Protein AF-F9Z4B3-F1 (afdb_monomer)

Sequence (88 aa):
MRIKIFILALFISLNLWAQKEGFVIRGYIPGMPDGVKVTLMEKEGKRSTKAETIVKDERFELKGRVWKSHATLTLLATQDCPLWLQYD

Nearest PDB structures (foldseek):
  2d7n-assembly1_A  TM=6.338E-01  e=1.156E+00  Homo sapiens
  5dcp-assembly1_A  TM=5.744E-01  e=7.705E-01  Homo sapiens
  2d7p-assembly1_A  TM=6.551E-01  e=3.479E+00  Homo sapiens
  5dcp-assembly2_B  TM=4.279E-01  e=1.637E+00  Homo sapiens
  2k7p-assembly1_A  TM=5.930E-01  e=6.212E+00  Homo sapiens

Mean predicted aligned error: 12.51 Å

Foldseek 3Di:
DVVVVVVVVVVVVVVVVVFPDKDKDKDADPPDDWQWKKFKFFPDDDTDTFWIDTDDPRMDITIGGDPDDDPTQIWIDIPPDIDHPDDD

Radius of gyration: 18.42 Å; Cα contacts (8 Å, |Δi|>4): 138; chains: 1; bounding box: 31×25×61 Å

Structure (mmCIF, N/CA/C/O backbone):
data_AF-F9Z4B3-F1
#
_entry.id   AF-F9Z4B3-F1
#
loop_
_atom_site.group_PDB
_atom_site.id
_atom_site.type_symbol
_atom_site.label_atom_id
_atom_site.label_alt_id
_atom_site.label_comp_id
_atom_site.label_asym_id
_atom_site.label_entity_id
_atom_site.label_seq_id
_atom_site.pdbx_PDB_ins_code
_atom_site.Cartn_x
_atom_site.Cartn_y
_atom_site.Cartn_z
_atom_site.occupancy
_atom_site.B_iso_or_equiv
_atom_site.auth_seq_id
_atom_site.auth_comp_id
_atom_site.auth_asym_id
_atom_site.auth_atom_id
_atom_site.pdbx_PDB_model_num
ATOM 1 N N . MET A 1 1 ? 18.596 -7.903 -45.477 1.00 61.47 1 MET A N 1
ATOM 2 C CA . MET A 1 1 ? 18.110 -6.746 -44.680 1.00 61.47 1 MET A CA 1
ATOM 3 C C . MET A 1 1 ? 16.745 -6.967 -44.027 1.00 61.47 1 MET A C 1
ATOM 5 O O . MET A 1 1 ? 16.578 -6.517 -42.905 1.00 61.47 1 MET A O 1
ATOM 9 N N . ARG A 1 2 ? 15.803 -7.694 -44.649 1.00 70.75 2 ARG A N 1
ATOM 10 C CA . ARG A 1 2 ? 14.440 -7.896 -44.113 1.00 70.75 2 ARG A CA 1
ATOM 11 C C . ARG A 1 2 ? 14.387 -8.576 -42.730 1.00 70.75 2 ARG A C 1
ATOM 13 O O . ARG A 1 2 ? 13.791 -8.025 -41.820 1.00 70.75 2 ARG A O 1
ATOM 20 N N . ILE A 1 3 ? 15.092 -9.695 -42.531 1.00 77.00 3 ILE A N 1
ATOM 21 C CA . ILE A 1 3 ? 15.112 -10.449 -41.253 1.00 77.00 3 ILE A CA 1
ATOM 22 C C . ILE A 1 3 ? 15.636 -9.642 -40.053 1.00 77.00 3 ILE A C 1
ATOM 24 O O . ILE A 1 3 ? 1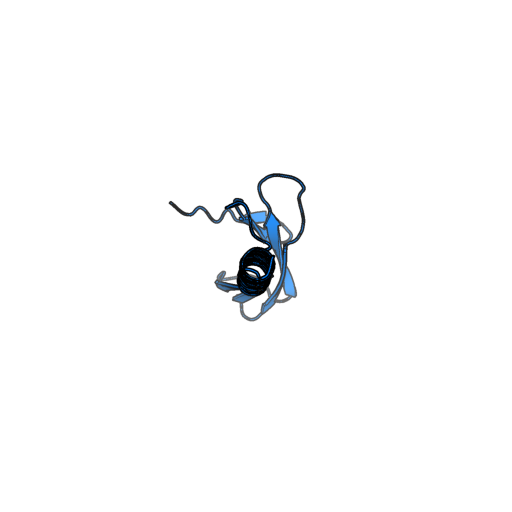5.100 -9.762 -38.957 1.00 77.00 3 ILE A O 1
ATOM 28 N N . LYS A 1 4 ? 16.633 -8.770 -40.256 1.00 6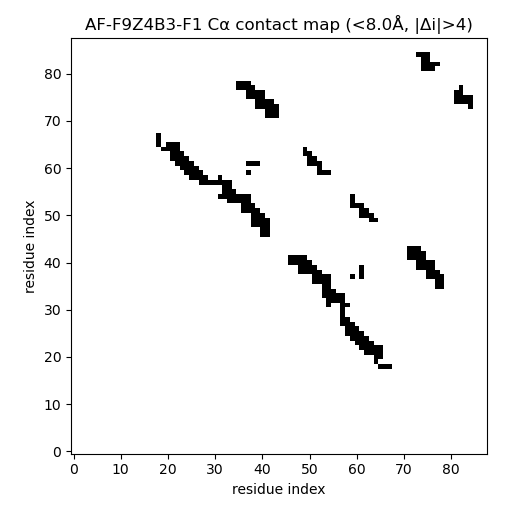9.12 4 LYS A N 1
ATOM 29 C CA . LYS A 1 4 ? 17.196 -7.945 -39.171 1.00 69.12 4 LYS A CA 1
ATOM 30 C C . LYS A 1 4 ? 16.174 -6.941 -38.621 1.00 69.12 4 LYS A C 1
ATOM 32 O O . LYS A 1 4 ? 16.158 -6.688 -37.423 1.00 69.12 4 LYS A O 1
ATOM 37 N N . ILE A 1 5 ? 15.301 -6.420 -39.486 1.00 79.38 5 ILE A N 1
ATOM 38 C CA . ILE A 1 5 ? 14.229 -5.490 -39.105 1.00 79.38 5 ILE A CA 1
ATOM 39 C C . ILE A 1 5 ? 13.156 -6.223 -38.289 1.00 79.38 5 ILE A C 1
ATOM 41 O O . ILE A 1 5 ? 12.703 -5.700 -37.276 1.00 79.38 5 ILE A O 1
ATOM 45 N N . PHE A 1 6 ? 12.807 -7.457 -38.672 1.00 79.00 6 PHE A N 1
ATOM 46 C CA . PHE A 1 6 ? 11.839 -8.271 -37.928 1.00 79.00 6 PHE A CA 1
ATOM 47 C C . PHE A 1 6 ? 12.327 -8.629 -36.522 1.00 79.00 6 PHE A C 1
ATOM 49 O O . PHE A 1 6 ? 11.558 -8.510 -35.576 1.00 79.00 6 PHE A O 1
ATOM 56 N N . ILE A 1 7 ? 13.601 -9.002 -36.362 1.00 81.00 7 ILE A N 1
ATOM 57 C CA . ILE A 1 7 ? 14.174 -9.313 -35.041 1.00 81.00 7 ILE A CA 1
ATOM 58 C C . ILE A 1 7 ? 14.169 -8.072 -34.138 1.00 81.00 7 ILE A C 1
ATOM 60 O O . ILE A 1 7 ? 13.784 -8.163 -32.974 1.00 81.00 7 ILE A O 1
ATOM 64 N N . LEU A 1 8 ? 14.541 -6.904 -34.674 1.00 80.19 8 LEU A N 1
ATOM 65 C CA . LEU A 1 8 ? 14.524 -5.647 -33.924 1.00 80.19 8 LEU A CA 1
ATOM 66 C C . LEU A 1 8 ? 13.098 -5.257 -33.501 1.00 80.19 8 LEU A C 1
ATOM 68 O O . LEU A 1 8 ? 12.874 -4.904 -32.346 1.00 80.19 8 LEU A O 1
ATOM 72 N N . ALA A 1 9 ? 12.125 -5.380 -34.408 1.00 78.56 9 ALA A N 1
ATOM 73 C CA . ALA A 1 9 ? 10.716 -5.126 -34.109 1.00 78.56 9 ALA A CA 1
ATOM 74 C C . ALA A 1 9 ? 10.165 -6.091 -33.043 1.00 78.56 9 ALA A C 1
ATOM 76 O O . ALA A 1 9 ? 9.449 -5.665 -32.135 1.00 78.56 9 ALA A O 1
ATOM 77 N N . LEU A 1 10 ? 10.553 -7.370 -33.103 1.00 78.12 10 LEU A N 1
ATOM 78 C CA . LEU A 1 10 ? 10.172 -8.378 -32.114 1.00 78.12 10 LEU A CA 1
ATOM 79 C C . LEU A 1 10 ? 10.730 -8.026 -30.726 1.00 78.12 10 LEU A C 1
ATOM 81 O O . LEU A 1 10 ? 9.985 -8.003 -29.748 1.00 78.12 10 LEU A O 1
ATOM 85 N N . PHE A 1 11 ? 12.008 -7.649 -30.643 1.00 69.06 11 PHE A N 1
ATOM 86 C CA . PHE A 1 11 ? 12.623 -7.191 -29.395 1.00 69.06 11 PHE A CA 1
ATOM 87 C C . PHE A 1 11 ? 11.911 -5.965 -28.809 1.00 69.06 11 PHE A C 1
ATOM 89 O O . PHE A 1 11 ? 11.650 -5.928 -27.609 1.00 69.06 11 PHE A O 1
ATOM 96 N N . ILE A 1 12 ? 11.540 -4.982 -29.633 1.00 69.25 12 ILE A N 1
ATOM 97 C CA . ILE A 1 12 ? 10.808 -3.791 -29.171 1.00 69.25 12 ILE A CA 1
ATOM 98 C C . ILE A 1 12 ? 9.426 -4.180 -28.619 1.00 69.25 12 ILE A C 1
ATOM 100 O O . ILE A 1 12 ? 9.049 -3.731 -27.536 1.00 69.25 12 ILE A O 1
ATOM 104 N N . SER A 1 13 ? 8.696 -5.065 -29.307 1.00 66.75 13 SER A N 1
ATOM 105 C CA . SER A 1 13 ? 7.371 -5.522 -28.859 1.00 66.75 13 SER A CA 1
ATOM 106 C C . SER A 1 13 ? 7.398 -6.289 -27.529 1.00 66.75 13 SER A C 1
ATOM 108 O O . SER A 1 13 ? 6.537 -6.063 -26.680 1.00 66.75 13 SER A O 1
ATOM 110 N N . LEU A 1 14 ? 8.420 -7.122 -27.299 1.00 61.47 14 LEU A N 1
ATOM 111 C CA . LEU A 1 14 ? 8.596 -7.858 -26.042 1.00 61.47 14 LEU A CA 1
ATOM 112 C 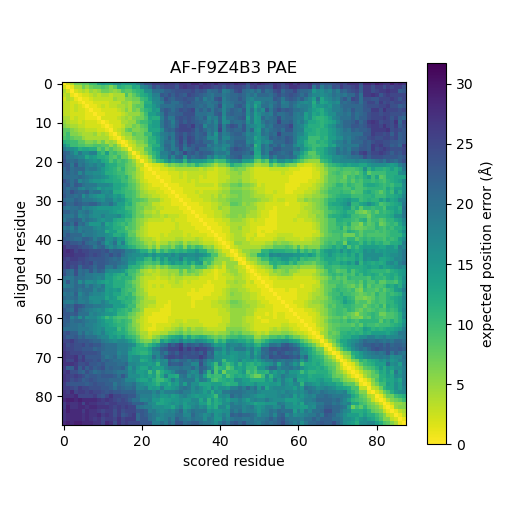C . LEU A 1 14 ? 8.870 -6.915 -24.859 1.00 61.47 14 LEU A C 1
ATOM 114 O O . LEU A 1 14 ? 8.319 -7.105 -23.775 1.00 61.47 14 LEU A O 1
ATOM 118 N N . ASN A 1 15 ? 9.670 -5.864 -25.068 1.00 57.16 15 ASN A N 1
ATOM 119 C CA . ASN A 1 15 ? 9.984 -4.885 -24.024 1.00 57.16 15 ASN A CA 1
ATOM 120 C C . ASN A 1 15 ? 8.779 -4.006 -23.645 1.00 57.16 15 ASN A C 1
ATOM 122 O O . ASN A 1 15 ? 8.601 -3.708 -22.465 1.00 57.16 15 ASN A O 1
ATOM 126 N N . LEU A 1 16 ? 7.921 -3.636 -24.608 1.00 54.94 16 LEU A N 1
ATOM 127 C CA . LEU A 1 16 ? 6.695 -2.875 -24.322 1.00 54.94 16 LEU A CA 1
ATOM 128 C C . LEU A 1 16 ? 5.688 -3.671 -23.479 1.00 54.94 16 LEU A C 1
ATOM 130 O O . LEU A 1 16 ? 4.971 -3.094 -22.661 1.00 54.94 16 LEU A O 1
ATOM 134 N N . TRP A 1 17 ? 5.615 -4.987 -23.680 1.00 52.62 17 TRP A N 1
ATOM 135 C CA . TRP A 1 17 ? 4.660 -5.842 -22.972 1.00 52.62 17 TRP A CA 1
ATOM 136 C C . TRP A 1 17 ? 5.137 -6.224 -21.565 1.00 52.62 17 TRP A C 1
ATOM 138 O O . TRP A 1 17 ? 4.331 -6.371 -20.650 1.00 52.62 17 TRP A O 1
ATOM 148 N N . ALA A 1 18 ? 6.453 -6.291 -21.353 1.00 53.47 18 ALA A N 1
ATOM 149 C CA . ALA A 1 18 ? 7.045 -6.749 -20.101 1.00 53.47 18 ALA A CA 1
ATOM 150 C C . ALA A 1 18 ? 6.876 -5.800 -18.893 1.00 53.47 18 ALA A C 1
ATOM 152 O O . ALA A 1 18 ? 7.169 -6.228 -17.776 1.00 53.47 18 ALA A O 1
ATOM 153 N N . GLN A 1 19 ? 6.447 -4.544 -19.068 1.00 52.97 19 GLN A N 1
ATOM 154 C C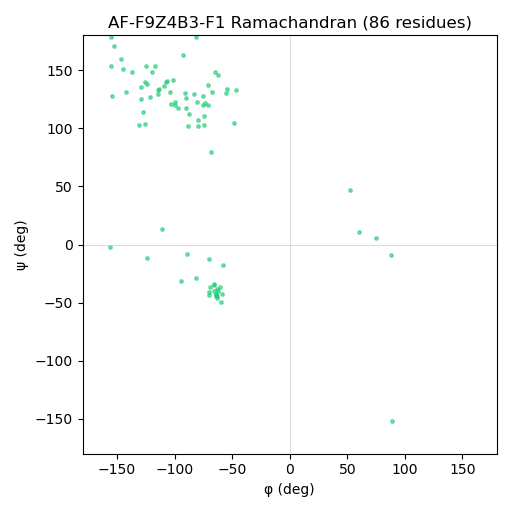A . GLN A 1 19 ? 6.451 -3.511 -18.011 1.00 52.97 19 GLN A CA 1
ATOM 155 C C . GLN A 1 19 ? 5.066 -3.077 -17.501 1.00 52.97 19 GLN A C 1
ATOM 157 O O . GLN A 1 19 ? 4.950 -2.064 -16.813 1.00 52.97 19 GLN A O 1
ATOM 162 N N . LYS A 1 20 ? 3.993 -3.807 -17.822 1.00 54.44 20 LYS A N 1
ATOM 163 C CA . LYS A 1 20 ? 2.631 -3.321 -17.543 1.00 54.44 20 LYS A CA 1
ATOM 164 C C . LYS A 1 20 ? 2.060 -3.693 -16.171 1.00 54.44 20 LYS A C 1
ATOM 166 O O . LYS A 1 20 ? 0.992 -3.194 -15.822 1.00 54.44 20 LYS A O 1
ATOM 171 N N . GLU A 1 21 ? 2.733 -4.539 -15.398 1.00 67.88 21 GLU A N 1
ATOM 172 C CA . GLU A 1 21 ? 2.152 -5.069 -14.163 1.00 67.88 21 GLU A CA 1
ATOM 173 C C . GLU A 1 21 ? 2.425 -4.149 -12.967 1.00 67.88 21 GLU A C 1
ATOM 175 O O . GLU A 1 21 ? 3.559 -3.923 -12.541 1.00 67.88 21 GLU A O 1
ATOM 180 N N . GLY A 1 22 ? 1.346 -3.551 -12.460 1.00 76.56 22 GLY A N 1
ATOM 181 C CA . GLY A 1 22 ? 1.336 -2.895 -11.160 1.00 76.56 22 GLY A CA 1
ATOM 182 C C . GLY A 1 22 ? 1.142 -3.894 -10.024 1.00 76.56 22 GLY A C 1
ATOM 183 O O . GLY A 1 22 ? 0.955 -5.085 -10.249 1.00 76.56 22 GLY A O 1
ATOM 184 N N . PHE A 1 23 ? 1.152 -3.393 -8.795 1.00 82.19 23 PHE A N 1
ATOM 185 C CA . PHE A 1 23 ? 0.860 -4.175 -7.600 1.00 82.19 23 PHE A CA 1
ATOM 186 C C . PHE A 1 23 ? -0.273 -3.540 -6.798 1.00 82.19 23 PHE A C 1
ATOM 188 O O . PHE A 1 23 ? -0.483 -2.323 -6.836 1.00 82.19 23 PHE A O 1
ATOM 195 N N . VAL A 1 24 ? -0.970 -4.386 -6.040 1.00 85.56 24 VAL A N 1
ATOM 196 C CA . VAL A 1 24 ? -1.921 -3.985 -5.004 1.00 85.56 24 VAL A CA 1
ATOM 197 C C . VAL A 1 24 ? -1.539 -4.718 -3.719 1.00 85.56 24 VAL A C 1
ATOM 199 O O . VAL A 1 24 ? -1.623 -5.941 -3.672 1.00 85.56 24 VAL A O 1
ATOM 202 N N . ILE A 1 25 ? -1.111 -3.990 -2.687 1.00 87.25 25 ILE A N 1
ATOM 203 C CA . ILE A 1 25 ? -0.830 -4.546 -1.356 1.00 87.25 25 ILE A CA 1
ATOM 204 C C . ILE A 1 25 ? -1.991 -4.176 -0.448 1.00 87.25 25 ILE A C 1
ATOM 206 O O . ILE A 1 25 ? -2.277 -2.998 -0.247 1.00 87.25 25 ILE A O 1
ATOM 210 N N . ARG A 1 26 ? -2.647 -5.189 0.109 1.00 90.19 26 ARG A N 1
ATOM 211 C CA . ARG A 1 26 ? -3.709 -5.024 1.099 1.00 90.19 26 ARG A CA 1
ATOM 212 C C . ARG A 1 26 ? -3.191 -5.450 2.456 1.00 90.19 26 ARG A C 1
ATOM 214 O O . ARG A 1 26 ? -2.504 -6.463 2.551 1.00 90.19 26 ARG A O 1
ATOM 221 N N . GLY A 1 27 ? -3.555 -4.714 3.492 1.00 88.50 27 GLY A N 1
ATOM 222 C CA . GLY A 1 27 ? -3.252 -5.098 4.861 1.00 88.50 27 GLY A CA 1
ATOM 223 C C . GLY A 1 27 ? -4.347 -4.674 5.820 1.00 88.50 27 GLY A C 1
ATOM 224 O O . GLY A 1 27 ? -5.160 -3.800 5.517 1.00 88.50 27 GLY A O 1
ATOM 225 N N . TYR A 1 28 ? -4.359 -5.342 6.965 1.00 90.81 28 TYR A N 1
ATOM 226 C CA . TYR A 1 28 ? -5.232 -5.079 8.097 1.00 90.81 28 TYR A CA 1
ATOM 227 C C . TYR A 1 28 ? -4.348 -4.983 9.337 1.00 90.81 28 TYR A C 1
ATOM 229 O O . TYR A 1 28 ? -3.551 -5.889 9.585 1.00 90.81 28 TYR A O 1
ATOM 237 N N . ILE A 1 29 ? -4.450 -3.877 10.067 1.00 86.88 29 ILE A N 1
ATOM 238 C CA . ILE A 1 29 ? -3.689 -3.633 11.292 1.00 86.88 29 ILE A CA 1
ATOM 239 C C . ILE A 1 29 ? -4.711 -3.296 12.385 1.00 86.88 29 ILE A C 1
ATOM 241 O O . ILE A 1 29 ? -5.234 -2.181 12.387 1.00 86.88 29 ILE A O 1
ATOM 245 N N . PRO A 1 30 ? -5.009 -4.240 13.298 1.00 89.38 30 PRO A N 1
ATOM 246 C CA . PRO A 1 30 ? -5.955 -4.014 14.387 1.00 89.38 30 PRO A CA 1
ATOM 247 C C . PRO A 1 30 ? -5.582 -2.778 15.209 1.00 89.38 30 PRO A C 1
ATOM 249 O O . PRO A 1 30 ? -4.419 -2.606 15.579 1.00 89.38 30 PRO A O 1
ATOM 252 N N . GLY A 1 31 ? -6.561 -1.927 15.507 1.00 88.69 31 GLY A N 1
ATOM 253 C CA . GLY A 1 31 ? -6.374 -0.697 16.273 1.00 88.69 31 GLY A CA 1
ATOM 254 C C . GLY A 1 31 ? -5.697 0.446 15.513 1.00 88.69 31 GLY A C 1
ATOM 255 O O . GLY A 1 31 ? -5.405 1.473 16.125 1.00 88.69 31 GLY A O 1
ATOM 256 N N . MET A 1 32 ? -5.431 0.305 14.208 1.00 89.62 32 MET A N 1
ATOM 257 C CA . MET A 1 32 ? -4.844 1.385 13.419 1.00 89.62 32 MET A CA 1
ATOM 258 C C . MET A 1 32 ? -5.895 2.463 13.107 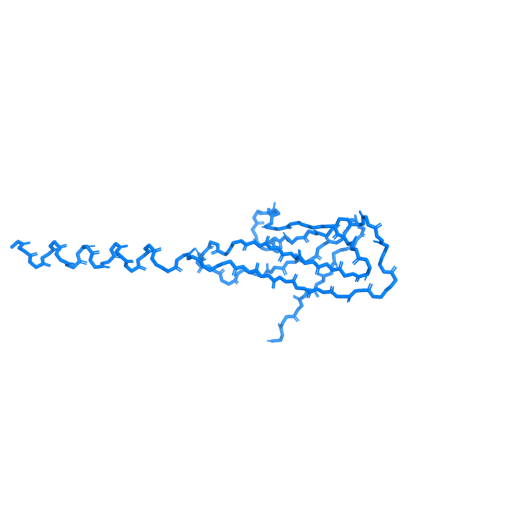1.00 89.62 32 MET A C 1
ATOM 260 O O . MET A 1 32 ? -6.888 2.148 12.449 1.00 89.62 32 MET A O 1
ATOM 264 N N . PRO A 1 33 ? -5.689 3.724 13.534 1.00 89.19 33 PRO A N 1
ATOM 265 C CA . PRO A 1 33 ? -6.690 4.768 13.358 1.00 89.19 33 PRO A CA 1
ATOM 266 C C . PRO A 1 33 ? -6.944 5.109 11.890 1.00 89.19 33 PRO A C 1
ATOM 268 O O . PRO A 1 33 ? -6.030 5.122 11.058 1.00 89.19 33 PRO A O 1
ATOM 271 N N . ASP A 1 34 ? -8.183 5.490 11.603 1.00 91.56 34 ASP A N 1
ATOM 272 C CA . ASP A 1 34 ? -8.549 6.086 10.325 1.00 91.56 34 ASP A CA 1
ATOM 273 C C . ASP A 1 34 ? -7.807 7.407 10.099 1.00 91.56 34 ASP A C 1
ATOM 275 O O . ASP A 1 34 ? -7.541 8.175 11.025 1.00 91.56 34 ASP A O 1
ATOM 279 N N . GLY A 1 35 ? -7.468 7.683 8.839 1.00 87.31 35 GLY A N 1
ATOM 280 C CA . GLY A 1 35 ? -6.749 8.904 8.466 1.00 87.31 35 GLY A CA 1
ATOM 281 C C . GLY A 1 35 ? -5.223 8.790 8.537 1.00 87.31 35 GLY A C 1
ATOM 282 O O . GLY A 1 35 ? -4.531 9.664 8.015 1.00 87.31 35 GLY A O 1
ATOM 283 N N . VAL A 1 36 ? -4.675 7.703 9.094 1.00 89.19 36 VAL A N 1
ATOM 284 C CA . VAL A 1 36 ? -3.222 7.483 9.113 1.00 89.19 36 VAL A CA 1
ATOM 285 C C . VAL A 1 36 ? -2.700 7.239 7.699 1.00 89.19 36 VAL A C 1
ATOM 287 O O . VAL A 1 36 ? -3.220 6.404 6.955 1.00 89.19 36 VAL A O 1
ATOM 290 N N . LYS A 1 37 ? -1.632 7.949 7.323 1.00 90.38 37 LYS A N 1
ATOM 291 C CA . LYS A 1 37 ? -0.957 7.756 6.037 1.00 90.38 37 LYS A CA 1
ATOM 292 C C . LYS A 1 37 ? -0.021 6.547 6.099 1.00 90.38 37 LYS A C 1
ATOM 294 O O . LYS A 1 37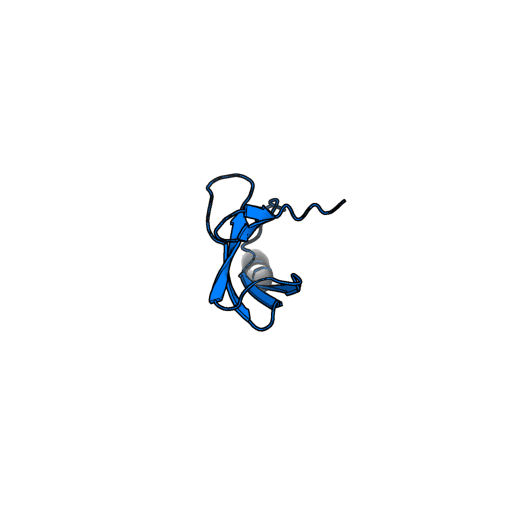 ? 0.915 6.516 6.898 1.00 90.38 37 LYS A O 1
ATOM 299 N N . VAL A 1 38 ? -0.241 5.585 5.210 1.00 87.75 38 VAL A N 1
ATOM 300 C CA . VAL A 1 38 ? 0.640 4.433 4.989 1.00 87.75 38 VAL A CA 1
ATOM 301 C C . VAL A 1 38 ? 1.411 4.663 3.706 1.00 87.75 38 VAL A C 1
ATOM 303 O O . VAL A 1 38 ? 0.835 4.996 2.670 1.00 87.75 38 VAL A O 1
ATOM 306 N N . THR A 1 39 ? 2.722 4.473 3.766 1.00 87.38 39 THR A N 1
ATOM 307 C CA . THR A 1 39 ? 3.614 4.668 2.624 1.00 87.38 39 THR A CA 1
ATOM 308 C C . THR A 1 39 ? 4.449 3.423 2.380 1.00 87.38 39 THR A C 1
ATOM 310 O O . THR A 1 39 ? 4.916 2.770 3.310 1.00 87.38 39 THR A O 1
ATOM 313 N N . LEU A 1 40 ? 4.629 3.094 1.108 1.00 84.12 40 LEU A N 1
ATOM 314 C CA . LEU A 1 40 ? 5.526 2.049 0.653 1.00 84.12 40 LEU A CA 1
ATOM 315 C C . LEU A 1 40 ? 6.819 2.698 0.173 1.00 84.12 40 LEU A C 1
ATOM 317 O O . LEU A 1 40 ? 6.801 3.513 -0.755 1.00 84.12 40 LEU A O 1
ATOM 321 N N . MET A 1 41 ? 7.930 2.339 0.797 1.00 80.19 41 MET A N 1
ATOM 322 C CA . MET A 1 41 ? 9.245 2.908 0.533 1.00 80.19 41 MET A CA 1
ATOM 323 C C . MET A 1 41 ? 10.216 1.832 0.061 1.00 80.19 41 MET A C 1
ATOM 325 O O . MET A 1 41 ? 10.148 0.678 0.470 1.00 80.19 41 MET A O 1
ATOM 329 N N . GLU A 1 42 ? 11.159 2.213 -0.789 1.00 74.44 42 GLU A N 1
ATOM 330 C CA . GLU A 1 42 ? 12.271 1.336 -1.164 1.00 74.44 42 GLU A CA 1
ATOM 331 C C . GLU A 1 42 ? 13.293 1.263 -0.014 1.00 74.44 42 GLU A C 1
ATOM 333 O O . GLU A 1 42 ? 13.715 2.306 0.497 1.00 74.44 42 GLU A O 1
ATOM 338 N N . LYS A 1 43 ? 13.659 0.046 0.424 1.00 70.31 43 LYS A N 1
ATOM 339 C CA . LYS A 1 43 ? 14.626 -0.171 1.519 1.00 70.31 43 LYS A CA 1
ATOM 340 C C . LYS A 1 43 ? 16.040 0.203 1.099 1.00 70.31 43 LYS A C 1
ATOM 342 O O . LYS A 1 43 ? 16.779 0.802 1.877 1.00 70.31 43 LYS A O 1
ATOM 347 N N . GLU A 1 44 ? 16.414 -0.200 -0.111 1.00 62.59 44 GLU A N 1
ATOM 348 C CA . GLU A 1 44 ? 17.772 -0.097 -0.630 1.00 62.59 44 GLU A CA 1
ATOM 349 C C . GLU A 1 44 ? 17.849 0.976 -1.717 1.00 62.59 44 GLU A C 1
ATOM 351 O O . GLU A 1 44 ? 16.979 1.086 -2.577 1.00 62.59 44 GLU A O 1
ATOM 356 N N . GLY A 1 45 ? 18.895 1.799 -1.671 1.00 64.62 45 GLY A N 1
ATOM 357 C CA . GLY A 1 45 ? 19.073 2.918 -2.595 1.00 64.62 45 GLY A CA 1
ATOM 358 C C . GLY A 1 45 ? 18.427 4.223 -2.119 1.00 64.62 45 GLY A C 1
ATOM 359 O O . GLY A 1 45 ? 18.346 4.516 -0.924 1.00 64.62 45 GLY A O 1
ATOM 360 N N . LYS A 1 46 ? 18.027 5.077 -3.068 1.00 65.38 46 LYS A N 1
ATOM 361 C CA . LYS A 1 46 ? 17.457 6.397 -2.766 1.00 65.38 46 LYS A CA 1
ATOM 362 C C . LYS A 1 46 ? 16.026 6.220 -2.260 1.00 65.38 46 LYS A C 1
ATOM 364 O O . LYS A 1 46 ? 15.143 5.889 -3.051 1.00 65.38 46 LYS A O 1
ATOM 369 N N . ARG A 1 47 ? 15.798 6.490 -0.966 1.00 66.06 47 ARG A N 1
ATOM 370 C CA . ARG A 1 47 ? 14.467 6.464 -0.331 1.00 66.06 47 ARG A CA 1
ATOM 371 C C . ARG A 1 47 ? 13.471 7.253 -1.176 1.00 66.06 47 ARG A C 1
ATOM 373 O O . ARG A 1 47 ? 13.496 8.481 -1.209 1.00 66.06 47 ARG A O 1
ATOM 380 N N . SER A 1 48 ? 12.624 6.523 -1.886 1.00 71.00 48 SER A N 1
ATOM 381 C CA . SER A 1 48 ? 11.571 7.072 -2.725 1.00 71.00 48 SER A CA 1
ATOM 382 C C . SER A 1 48 ? 10.262 6.389 -2.366 1.00 71.00 48 SER A C 1
ATOM 384 O O . SER A 1 48 ? 10.212 5.170 -2.185 1.00 71.00 48 SER A O 1
ATOM 386 N N . THR A 1 49 ? 9.207 7.188 -2.233 1.00 77.25 49 THR A N 1
ATOM 387 C CA . THR A 1 49 ? 7.851 6.687 -2.017 1.00 77.25 49 THR A CA 1
ATOM 388 C C . THR A 1 49 ? 7.359 6.047 -3.311 1.00 77.25 49 THR A C 1
ATOM 390 O O . THR A 1 49 ? 7.305 6.704 -4.350 1.00 77.25 49 THR A O 1
ATOM 393 N N . LYS A 1 50 ? 7.021 4.758 -3.259 1.00 81.00 50 LYS A N 1
ATOM 394 C CA . LYS A 1 50 ? 6.515 3.984 -4.405 1.00 81.00 50 LYS A CA 1
ATOM 395 C C . LYS A 1 50 ? 4.994 3.943 -4.456 1.00 81.00 50 LYS A C 1
ATOM 397 O O . LYS A 1 50 ? 4.423 3.861 -5.539 1.00 81.00 50 LYS A 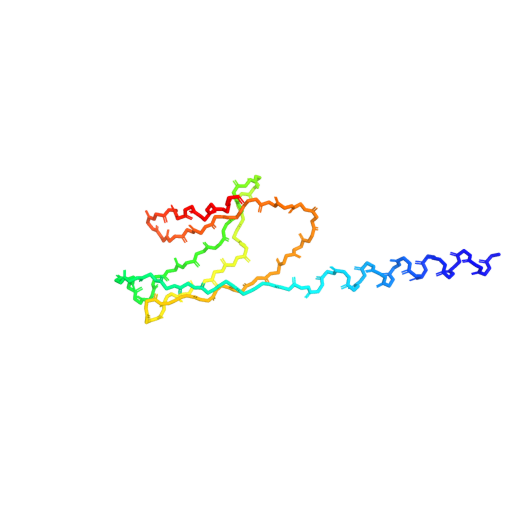O 1
ATOM 402 N N . ALA A 1 51 ? 4.355 3.982 -3.293 1.00 84.12 51 ALA A N 1
ATOM 403 C CA . ALA A 1 51 ? 2.910 4.029 -3.150 1.00 84.12 51 ALA A CA 1
ATOM 404 C C . ALA A 1 51 ? 2.548 4.669 -1.810 1.00 84.12 51 ALA A C 1
ATOM 406 O O . ALA A 1 51 ? 3.312 4.592 -0.849 1.00 84.12 51 ALA A O 1
ATOM 407 N N . GLU A 1 52 ? 1.372 5.272 -1.738 1.00 89.56 52 GLU A N 1
ATOM 408 C CA . GLU A 1 52 ? 0.814 5.803 -0.502 1.00 89.56 52 GLU A CA 1
ATOM 409 C C . GLU A 1 52 ? -0.698 5.619 -0.483 1.00 89.56 52 GLU A C 1
ATOM 411 O O . GLU A 1 52 ? -1.343 5.566 -1.529 1.00 89.56 52 GLU A O 1
ATOM 416 N N . THR A 1 53 ? -1.253 5.483 0.713 1.00 91.56 53 THR A N 1
ATOM 417 C CA . THR A 1 53 ? -2.694 5.402 0.941 1.00 91.56 53 THR A CA 1
ATOM 418 C C . THR A 1 53 ? -3.018 5.909 2.339 1.00 91.56 53 THR A C 1
ATOM 420 O O . THR A 1 53 ? -2.130 6.139 3.162 1.00 91.56 53 THR A O 1
ATOM 423 N N . ILE A 1 54 ? -4.304 6.070 2.604 1.00 90.94 54 ILE A N 1
ATOM 424 C CA . ILE A 1 54 ? -4.846 6.386 3.918 1.00 90.94 54 ILE A CA 1
ATOM 425 C C . ILE A 1 54 ? -5.524 5.129 4.468 1.00 90.94 54 ILE A C 1
ATOM 427 O O . ILE A 1 54 ? -6.134 4.375 3.703 1.00 90.94 54 ILE A O 1
ATOM 431 N N . VAL A 1 55 ? -5.372 4.889 5.769 1.00 91.00 55 VAL A N 1
ATOM 432 C CA . VAL A 1 55 ? -6.083 3.821 6.478 1.00 91.00 55 VAL A CA 1
ATOM 433 C C . VAL A 1 55 ? -7.552 4.173 6.609 1.00 91.00 55 VAL A C 1
ATOM 435 O O . VAL A 1 55 ? -7.905 5.311 6.932 1.00 91.00 55 VAL A O 1
ATOM 438 N N . LYS A 1 56 ? -8.388 3.169 6.368 1.00 93.12 56 LYS A N 1
ATOM 439 C CA . LYS A 1 56 ? -9.820 3.228 6.605 1.00 93.12 56 LYS A CA 1
ATOM 440 C C . LYS A 1 56 ? -10.302 1.886 7.138 1.00 93.12 56 LYS A C 1
ATOM 442 O O . LYS A 1 56 ? -9.983 0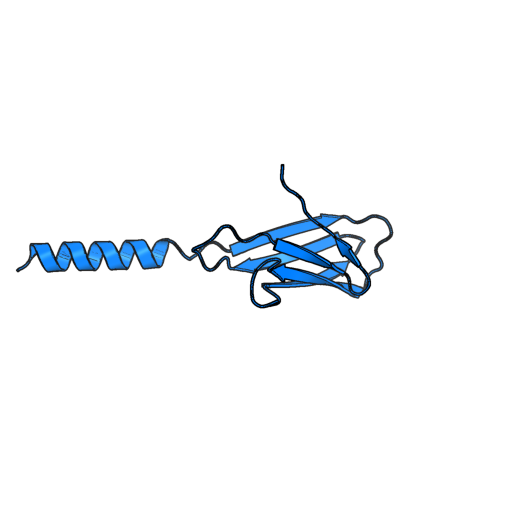.855 6.543 1.00 93.12 56 LYS A O 1
ATOM 447 N N . ASP A 1 57 ? -11.067 1.911 8.221 1.00 93.38 57 ASP A N 1
ATOM 448 C CA . ASP A 1 57 ? -11.591 0.729 8.900 1.00 93.38 57 ASP A CA 1
ATOM 449 C C . ASP A 1 57 ? -10.463 -0.275 9.222 1.00 93.38 57 ASP A C 1
ATOM 451 O O . ASP A 1 57 ? -10.559 -1.460 8.891 1.00 93.38 57 ASP A O 1
ATOM 455 N N . GLU A 1 58 ? -9.347 0.223 9.784 1.00 90.69 58 GLU A N 1
ATOM 456 C CA . GLU A 1 58 ? -8.134 -0.550 10.140 1.00 90.69 58 GLU A CA 1
ATOM 457 C C . GLU A 1 58 ? -7.439 -1.252 8.951 1.00 90.69 58 GLU A C 1
ATOM 459 O O . GLU A 1 58 ? -6.551 -2.096 9.117 1.00 90.69 58 GLU A O 1
ATOM 464 N N . ARG A 1 59 ? -7.837 -0.926 7.717 1.00 90.94 59 ARG A N 1
ATOM 465 C CA . ARG A 1 59 ? -7.333 -1.532 6.481 1.00 90.94 59 ARG A CA 1
ATOM 466 C C . ARG A 1 59 ? -6.635 -0.508 5.605 1.00 90.94 59 ARG A C 1
ATOM 468 O O . ARG A 1 59 ? -6.952 0.680 5.613 1.00 90.94 59 ARG A O 1
ATOM 475 N N . PHE A 1 60 ? -5.707 -0.988 4.785 1.00 91.56 60 PHE A N 1
ATOM 476 C CA . PHE A 1 60 ? -5.050 -0.179 3.764 1.00 91.56 60 PHE A CA 1
ATOM 477 C C . PHE A 1 60 ? -4.917 -0.943 2.444 1.00 91.56 60 PHE A C 1
ATOM 479 O O . PHE A 1 60 ? -4.758 -2.164 2.429 1.00 91.56 60 PHE A O 1
ATOM 486 N N . GLU A 1 61 ? -4.964 -0.211 1.329 1.00 90.88 61 GLU A N 1
ATOM 487 C CA . GLU A 1 61 ? -4.749 -0.733 -0.023 1.00 90.88 61 GLU A CA 1
ATOM 488 C C . GLU A 1 61 ? -3.742 0.161 -0.763 1.00 90.88 61 GLU A C 1
ATOM 490 O O . GLU A 1 61 ? -4.071 1.248 -1.228 1.00 90.88 61 GLU A O 1
ATOM 495 N N . LEU A 1 62 ? -2.495 -0.292 -0.872 1.00 89.00 62 LEU A N 1
ATOM 496 C CA . LEU A 1 62 ? -1.434 0.400 -1.600 1.00 89.00 62 LEU A CA 1
ATOM 497 C C . LEU A 1 62 ? -1.412 -0.053 -3.053 1.00 89.00 62 LEU A C 1
ATOM 499 O O . LEU A 1 62 ? -1.271 -1.242 -3.331 1.00 89.00 62 LEU A O 1
ATOM 503 N N . LYS A 1 63 ? -1.475 0.901 -3.980 1.00 87.38 63 LYS A N 1
ATOM 504 C CA . LYS A 1 63 ? -1.356 0.647 -5.418 1.00 87.38 63 LYS A CA 1
ATOM 505 C C . LYS A 1 63 ? -0.102 1.301 -5.955 1.00 87.38 63 LYS A C 1
ATOM 507 O O . LYS A 1 63 ? 0.138 2.477 -5.696 1.00 87.38 63 LYS A O 1
ATOM 512 N N . GLY A 1 64 ? 0.667 0.566 -6.743 1.00 83.12 64 GLY A N 1
ATOM 513 C CA . GLY A 1 64 ? 1.851 1.115 -7.388 1.00 83.12 64 GLY A CA 1
ATOM 514 C C . GLY A 1 64 ? 2.229 0.363 -8.650 1.00 83.12 64 GLY A C 1
ATOM 515 O O . GLY A 1 64 ? 1.571 -0.593 -9.056 1.00 83.12 64 GLY A O 1
ATOM 516 N N . ARG A 1 65 ? 3.290 0.832 -9.303 1.00 77.31 65 ARG A N 1
ATOM 517 C CA . ARG A 1 65 ? 3.868 0.195 -10.490 1.00 77.31 65 ARG A CA 1
ATOM 518 C C . ARG A 1 65 ? 5.260 -0.322 -10.163 1.00 77.31 65 ARG A C 1
ATOM 520 O O . ARG A 1 65 ? 6.049 0.413 -9.574 1.00 77.31 65 ARG A O 1
ATOM 527 N N . VAL A 1 66 ? 5.563 -1.558 -10.562 1.00 67.81 66 VAL A N 1
ATOM 528 C CA . VAL A 1 66 ? 6.931 -2.082 -10.497 1.00 67.81 66 VAL A CA 1
ATOM 529 C C . VAL A 1 66 ? 7.632 -1.709 -11.798 1.00 67.81 66 VAL A C 1
ATOM 531 O O . VAL A 1 66 ? 7.424 -2.337 -12.835 1.00 67.81 66 VAL A O 1
ATOM 534 N N . TRP A 1 67 ? 8.4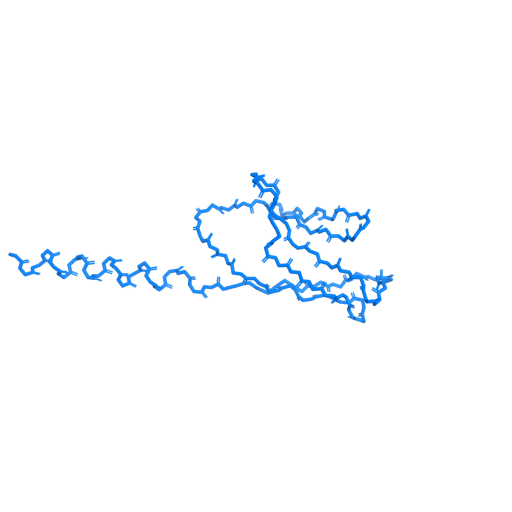78 -0.681 -11.769 1.00 56.22 67 TRP A N 1
ATOM 535 C CA . TRP A 1 67 ? 9.453 -0.503 -12.843 1.00 56.22 67 TRP A CA 1
ATOM 536 C C . TRP A 1 67 ? 10.556 -1.552 -12.641 1.00 56.22 67 TRP A C 1
ATOM 538 O O . TRP A 1 67 ? 11.377 -1.417 -11.740 1.00 56.22 67 TRP A O 1
ATOM 548 N N . LYS A 1 68 ? 10.528 -2.636 -13.432 1.00 52.78 68 LYS A N 1
ATOM 549 C CA . LYS A 1 68 ? 11.564 -3.694 -13.462 1.00 52.78 68 LYS A CA 1
ATOM 550 C C . LYS A 1 68 ? 12.967 -3.062 -13.522 1.00 52.78 68 LYS A C 1
ATOM 552 O O . LYS A 1 68 ? 13.174 -2.165 -14.332 1.00 52.78 68 LYS A O 1
ATOM 557 N N . SER A 1 69 ? 13.942 -3.489 -12.714 1.00 46.38 69 SER A N 1
ATOM 558 C CA . SER A 1 69 ? 14.749 -4.683 -13.032 1.00 46.38 69 SER A CA 1
ATOM 559 C C . SER A 1 69 ? 15.406 -5.405 -11.842 1.00 46.38 69 SER A C 1
ATOM 561 O O . SER A 1 69 ? 16.023 -6.440 -12.065 1.00 46.38 69 SER A O 1
ATOM 563 N N . HIS A 1 70 ? 15.275 -4.939 -10.600 1.00 49.19 70 HIS A N 1
ATOM 564 C CA . HIS A 1 70 ? 15.867 -5.604 -9.432 1.00 49.19 70 HIS A CA 1
ATOM 565 C C . HIS A 1 70 ? 14.789 -5.920 -8.393 1.00 49.19 70 HIS A C 1
ATOM 567 O O . HIS A 1 70 ? 13.893 -5.112 -8.158 1.00 49.19 70 HIS A O 1
ATOM 573 N N . ALA A 1 71 ? 14.855 -7.110 -7.792 1.00 49.62 71 ALA A N 1
ATOM 574 C CA . ALA A 1 71 ? 14.057 -7.460 -6.624 1.00 49.62 71 ALA A CA 1
ATOM 575 C C . ALA A 1 71 ? 14.551 -6.628 -5.429 1.00 49.62 71 ALA A C 1
ATOM 577 O O . ALA A 1 71 ? 15.365 -7.089 -4.636 1.00 49.62 71 ALA A O 1
ATOM 578 N N . THR A 1 72 ? 14.131 -5.366 -5.352 1.00 52.81 72 THR A N 1
ATOM 579 C CA . THR A 1 72 ? 14.520 -4.481 -4.256 1.00 52.81 72 THR A CA 1
ATOM 580 C C . THR A 1 72 ? 13.609 -4.711 -3.054 1.00 52.81 72 THR A C 1
ATOM 582 O O . THR A 1 72 ? 12.379 -4.682 -3.169 1.00 52.81 72 THR A O 1
ATOM 585 N N . LEU A 1 73 ? 14.209 -4.912 -1.879 1.00 51.25 73 LEU A N 1
ATOM 586 C CA . LEU A 1 73 ? 13.484 -5.008 -0.614 1.00 51.25 73 LEU A CA 1
ATOM 587 C C . LEU A 1 73 ? 12.612 -3.757 -0.409 1.00 51.25 73 LEU A C 1
ATOM 589 O O . LEU A 1 73 ? 13.077 -2.622 -0.537 1.00 51.25 73 LEU A O 1
ATOM 593 N N . THR A 1 74 ? 11.337 -3.961 -0.089 1.00 52.72 74 THR A N 1
ATOM 594 C CA . THR A 1 74 ? 10.347 -2.885 0.037 1.00 52.72 74 THR A CA 1
ATOM 595 C C . THR A 1 74 ? 9.864 -2.781 1.488 1.00 52.72 74 THR A C 1
ATOM 597 O O . THR A 1 74 ? 9.488 -3.783 2.087 1.00 52.72 74 THR A O 1
ATOM 600 N N . LEU A 1 75 ? 9.888 -1.573 2.060 1.00 56.16 75 LEU A N 1
ATOM 601 C CA . LEU A 1 75 ? 9.466 -1.261 3.429 1.00 56.16 75 LEU A CA 1
ATOM 602 C C . LEU A 1 75 ? 8.082 -0.631 3.468 1.00 56.16 75 LEU A C 1
ATOM 604 O O . LEU A 1 75 ? 7.762 0.235 2.654 1.00 56.16 75 LEU A O 1
ATOM 608 N N . LEU A 1 76 ? 7.295 -1.006 4.472 1.00 55.88 76 LEU A N 1
ATOM 609 C CA . LEU A 1 76 ? 6.032 -0.360 4.791 1.00 55.88 76 LEU A CA 1
ATOM 610 C C . LEU A 1 76 ? 6.266 0.606 5.959 1.00 55.88 76 LEU A C 1
ATOM 612 O O . LEU A 1 76 ? 6.732 0.192 7.011 1.00 55.88 76 LEU A O 1
ATOM 616 N N . ALA A 1 77 ? 5.970 1.893 5.803 1.00 53.91 77 ALA A N 1
ATOM 617 C CA . ALA A 1 77 ? 6.128 2.881 6.869 1.00 53.91 77 ALA A CA 1
ATOM 618 C C . ALA A 1 77 ? 4.794 3.562 7.185 1.00 53.91 77 ALA A C 1
ATOM 620 O O . ALA A 1 77 ? 4.125 4.088 6.286 1.00 53.91 77 ALA A O 1
ATOM 621 N N . THR A 1 78 ? 4.420 3.550 8.465 1.00 55.50 78 THR A N 1
ATOM 622 C CA . THR A 1 78 ? 3.368 4.405 9.033 1.00 55.50 78 THR A CA 1
ATOM 623 C C . THR A 1 78 ? 4.026 5.678 9.571 1.00 55.50 78 THR A C 1
ATOM 625 O O . THR A 1 78 ? 5.249 5.714 9.721 1.00 55.50 78 THR A O 1
ATOM 628 N N . GLN A 1 79 ? 3.256 6.743 9.814 1.00 49.03 79 GLN A N 1
ATOM 629 C CA . GLN A 1 79 ? 3.815 8.065 10.147 1.00 49.03 79 GLN A CA 1
ATOM 630 C C . GLN A 1 79 ? 4.730 8.084 11.389 1.00 49.03 79 GLN A C 1
ATOM 632 O O . GLN A 1 79 ? 5.557 8.986 11.477 1.00 49.03 79 GLN A O 1
ATOM 637 N N . ASP A 1 80 ? 4.673 7.055 12.247 1.00 49.62 80 ASP A N 1
ATOM 638 C CA . ASP A 1 80 ? 5.454 6.984 13.489 1.00 49.62 80 ASP A CA 1
ATOM 639 C C . ASP A 1 80 ? 6.346 5.732 13.641 1.00 49.62 80 ASP A C 1
ATOM 641 O O . ASP A 1 80 ? 7.210 5.726 14.513 1.00 49.62 80 ASP A O 1
ATOM 645 N N . CYS A 1 81 ? 6.210 4.689 12.801 1.00 50.56 81 CYS A N 1
ATOM 646 C CA . CYS A 1 81 ? 7.026 3.463 12.891 1.00 50.56 81 CYS A CA 1
ATOM 647 C C . CYS A 1 81 ? 7.162 2.726 11.535 1.00 50.56 81 CYS A C 1
ATOM 649 O O . CYS A 1 81 ? 6.152 2.386 10.910 1.00 50.56 81 CYS A O 1
ATOM 651 N N . PRO A 1 82 ? 8.384 2.391 11.070 1.00 53.28 82 PRO A N 1
ATOM 652 C CA . PRO A 1 82 ? 8.563 1.504 9.922 1.00 53.28 82 PRO A CA 1
ATOM 653 C C . PRO A 1 82 ? 8.254 0.042 10.297 1.00 53.28 82 PRO A C 1
ATOM 655 O O . PRO A 1 82 ? 8.890 -0.532 11.179 1.00 53.28 82 PRO A O 1
ATOM 658 N N . LEU A 1 83 ? 7.296 -0.571 9.600 1.00 52.03 83 LEU A N 1
ATOM 659 C CA . LEU A 1 83 ? 6.978 -1.998 9.656 1.00 52.03 83 LEU A CA 1
ATOM 660 C C . LEU A 1 83 ? 7.804 -2.754 8.603 1.00 52.03 83 LEU A C 1
ATOM 662 O O . LEU A 1 83 ? 7.690 -2.541 7.392 1.00 52.03 83 LEU A O 1
ATOM 666 N N . TRP A 1 84 ? 8.654 -3.662 9.076 1.00 45.03 84 TRP A N 1
ATOM 667 C CA . TRP A 1 84 ? 9.474 -4.520 8.226 1.00 45.03 84 TRP A CA 1
ATOM 668 C C . TRP A 1 84 ? 8.620 -5.684 7.711 1.00 45.03 84 TRP A C 1
ATOM 670 O O . TRP A 1 84 ? 8.286 -6.590 8.469 1.00 45.03 84 TRP A O 1
ATOM 680 N N . LEU A 1 85 ? 8.261 -5.674 6.424 1.00 42.03 85 LEU A N 1
ATOM 681 C CA . LEU A 1 85 ? 7.787 -6.882 5.746 1.00 42.03 85 LEU A CA 1
ATOM 682 C C . LEU A 1 85 ? 9.020 -7.712 5.379 1.00 42.03 85 LEU A C 1
ATOM 684 O O . LEU A 1 85 ? 9.747 -7.375 4.445 1.00 42.03 85 LEU A O 1
ATOM 688 N N . GLN A 1 86 ? 9.283 -8.755 6.159 1.00 29.75 86 GLN A N 1
ATOM 689 C CA . GLN A 1 86 ? 10.317 -9.741 5.870 1.00 29.75 86 GLN A CA 1
ATOM 690 C C . GLN A 1 86 ? 9.638 -10.934 5.192 1.00 29.75 86 GLN A C 1
ATOM 692 O O . GLN A 1 86 ? 8.729 -11.528 5.763 1.00 29.75 86 GLN A O 1
ATOM 697 N N . TYR A 1 87 ? 10.015 -11.214 3.947 1.00 36.78 87 TYR A N 1
ATOM 698 C CA . TYR A 1 87 ? 9.709 -12.490 3.302 1.00 36.78 87 TYR A CA 1
ATOM 699 C C . TYR A 1 87 ? 10.889 -13.425 3.590 1.00 36.78 87 TYR A C 1
ATOM 701 O O . TYR A 1 87 ? 12.032 -12.984 3.434 1.00 36.78 87 TYR A O 1
ATOM 709 N N . ASP A 1 88 ? 10.599 -14.643 4.060 1.00 37.81 88 ASP A N 1
ATOM 710 C CA . ASP A 1 88 ? 11.581 -15.725 4.251 1.00 37.81 88 ASP A CA 1
ATOM 711 C C . ASP A 1 88 ? 12.221 -16.163 2.922 1.00 37.81 88 ASP A C 1
ATOM 713 O O . ASP A 1 88 ? 11.506 -16.172 1.888 1.00 37.81 88 ASP A O 1
#

Organism: Odoribacter splanchnicus (strain ATCC 29572 / DSM 20712 / CIP 104287 / JCM 15291 / NCTC 10825 / 1651/6) (NCBI:txid709991)

pLDDT: mean 71.26, std 16.83, range [29.75, 93.38]

Solvent-accessible surface area (backbone atoms only — not comparable to full-atom values): 5305 Å² total; per-residue (Å²): 116,70,68,62,54,53,54,52,52,51,54,52,54,53,60,68,62,73,59,72,61,57,49,75,49,74,52,74,44,90,89,44,60,64,72,43,52,39,35,34,30,41,64,68,76,80,79,41,79,63,27,60,34,56,26,49,89,31,25,39,63,33,53,37,70,55,80,83,87,70,97,68,59,57,32,40,32,43,93,87,51,76,47,80,69,79,80,132

Secondary structure (DSSP, 8-state):
-HHHHHHHHHHHHHHHHTT--EEEEEEE-TTPPTT-EEEEEESSSS--EEEEEE-BTTEEEEEEE--SS----EEEEESS-EE-----